Protein AF-A0A6X7AMZ5-F1 (afdb_monomer)

Secondary structure (DSSP, 8-state):
--EEEEEEEEE-TTS-EEEEEEETT-SS-EEEEE-TT--SHHHHHHHHHHHTTTT-PPBPP---HHHHHHHHHHHHHHHHHHHHHHHTS--EEEETTEEEE-SHHHHHHHHHHHTT-

Sequence (117 aa):
MEIQEIKNARWLESGAVDCEVLFEGEKAFVPYTAIQDDTAETGRHIWQELQSGKWGEIAPFNVTPEMLEAAKAAKRQEIEAWREQQESQPFTFEWNGHTWNGGPDSLSRLSPVTVAA

Solvent-accessible surface area (backbone atoms only — not comparable to full-atom values): 6910 Å² total; per-residue (Å²): 131,58,78,70,47,56,42,82,40,26,38,42,95,86,70,31,32,40,30,33,39,26,40,67,93,57,92,59,70,41,82,43,76,32,36,89,83,43,85,49,69,64,38,38,49,53,34,51,49,57,73,66,44,81,66,46,82,64,39,75,61,74,91,48,72,67,59,52,53,52,51,52,51,54,52,47,52,53,50,50,55,51,47,54,59,57,66,64,43,76,47,71,49,78,58,95,95,39,80,42,69,74,15,51,72,48,46,65,72,43,45,80,70,64,73,75,112

Foldseek 3Di:
DAWPAKDPWAADPVRWIWIWTDHPPDDGTDIDIADCPDPDPVSVVVVVVQVVCPRHDHHYDDDDPVNVVVVVVVVVVVVVVVVVVVLQDWDWDDDPNDIDTPHPVVCVVCVVPVVVD

Mean predicted aligned error: 7.18 Å

Organism: Salmonella enteritidis (NCBI:txid149539)

pLDDT: mean 93.4, std 6.89, range [51.56, 98.31]

Nearest PDB structures (foldseek):
  6q3m-assembly2_B  TM=5.855E-01  e=6.011E-01  Homo sapiens
  6q3m-assembly4_D  TM=5.722E-01  e=6.382E-01  Homo sapiens
  4o9i-assembly1_X  TM=5.829E-01  e=9.703E-01  Homo sapiens
  2rsn-assembly1_A  TM=4.992E-01  e=4.457E-01  Schizosaccharomyces pombe 972h-
  5u1c-assembly1_D  TM=2.799E-01  e=3.410E+00  Saccharolobus solfataricus

InterPro domains:
  IPR025484 Domain of unknown function DUF4376 [PF14301] (70-115)

Radius of gyration: 28.49 Å; Cα contacts (8 Å, |Δi|>4): 136; chains: 1; bounding box: 66×27×68 Å

Structure (mmCIF, N/CA/C/O backbone):
data_AF-A0A6X7AMZ5-F1
#
_entry.id   AF-A0A6X7AMZ5-F1
#
loop_
_atom_site.group_PDB
_atom_site.id
_atom_site.type_symbol
_atom_site.label_atom_id
_atom_site.label_alt_id
_atom_site.label_comp_id
_atom_site.label_asym_id
_atom_site.label_entity_id
_atom_site.label_seq_id
_atom_site.pdbx_PDB_ins_code
_atom_site.Cartn_x
_atom_site.Cartn_y
_atom_site.Cartn_z
_atom_site.occupancy
_atom_site.B_iso_or_equiv
_atom_site.auth_seq_id
_atom_site.auth_comp_id
_atom_site.auth_asym_id
_atom_site.auth_atom_id
_atom_site.pdbx_PDB_model_num
ATOM 1 N N . MET A 1 1 ? -25.552 -2.405 12.400 1.00 74.31 1 MET A N 1
ATOM 2 C CA . MET A 1 1 ? -24.748 -3.255 13.304 1.00 74.31 1 MET A CA 1
ATOM 3 C C . MET A 1 1 ? -24.047 -2.297 14.239 1.00 74.31 1 MET A C 1
ATOM 5 O O . MET A 1 1 ? -23.344 -1.427 13.736 1.00 74.31 1 MET A O 1
ATOM 9 N N . GLU A 1 2 ? -24.331 -2.364 15.535 1.00 89.50 2 GLU A N 1
ATOM 10 C CA . GLU A 1 2 ? -23.747 -1.430 16.501 1.00 89.50 2 GLU A CA 1
ATOM 11 C C . GLU A 1 2 ? -22.304 -1.816 16.823 1.00 89.50 2 GLU A C 1
ATOM 13 O O . GLU A 1 2 ? -21.951 -3.000 16.860 1.00 89.50 2 GLU A O 1
ATOM 18 N N . ILE A 1 3 ? -21.464 -0.801 17.015 1.00 94.25 3 ILE A N 1
ATOM 19 C CA . ILE A 1 3 ? -20.039 -0.961 17.303 1.00 94.25 3 ILE A CA 1
ATOM 20 C C . ILE A 1 3 ? -19.855 -0.901 18.818 1.00 94.25 3 ILE A C 1
ATOM 22 O O . ILE A 1 3 ? -20.150 0.114 19.448 1.00 94.25 3 ILE A O 1
ATOM 26 N N . GLN A 1 4 ? -19.354 -1.989 19.398 1.00 95.75 4 GLN A N 1
ATOM 27 C CA . GLN A 1 4 ? -19.093 -2.078 20.831 1.00 95.75 4 GLN A CA 1
ATOM 28 C C . GLN A 1 4 ? -17.700 -1.553 21.187 1.00 95.75 4 GLN A C 1
ATOM 30 O O . GLN A 1 4 ? -17.545 -0.893 22.212 1.00 95.75 4 GLN A O 1
ATOM 35 N N . GLU A 1 5 ? -16.695 -1.846 20.361 1.00 96.94 5 GLU A N 1
ATOM 36 C CA . GLU A 1 5 ? -15.318 -1.392 20.566 1.00 96.94 5 GLU A CA 1
ATOM 37 C C . GLU A 1 5 ? -14.546 -1.385 19.242 1.00 96.94 5 GLU A C 1
ATOM 39 O O . GLU A 1 5 ? -14.727 -2.274 18.407 1.00 96.94 5 GLU A O 1
ATOM 44 N N . ILE A 1 6 ? -13.656 -0.407 19.067 1.00 97.62 6 ILE A N 1
ATOM 45 C CA . ILE A 1 6 ? -12.645 -0.399 18.004 1.00 97.62 6 ILE A CA 1
ATOM 46 C C . ILE A 1 6 ? -11.271 -0.287 18.657 1.00 97.62 6 ILE A C 1
ATOM 48 O O . ILE A 1 6 ? -11.081 0.527 19.559 1.00 97.62 6 ILE A O 1
ATOM 52 N N . LYS A 1 7 ? -10.299 -1.077 18.195 1.00 97.56 7 LYS A N 1
ATOM 53 C CA . LYS A 1 7 ? -8.912 -0.999 18.671 1.00 97.56 7 LYS A CA 1
ATOM 54 C C . LYS A 1 7 ? -7.902 -1.231 17.556 1.00 97.56 7 LYS A C 1
ATOM 56 O O . LYS A 1 7 ? -8.262 -1.585 16.435 1.00 97.56 7 LYS A O 1
ATOM 61 N N . ASN A 1 8 ? -6.624 -1.039 17.892 1.00 96.94 8 ASN A N 1
ATOM 62 C CA . ASN A 1 8 ? -5.492 -1.249 16.986 1.00 96.94 8 ASN A CA 1
ATOM 63 C C . ASN A 1 8 ? -5.620 -0.459 15.670 1.00 96.94 8 ASN A C 1
ATOM 65 O O . ASN A 1 8 ? -5.173 -0.918 14.621 1.00 96.94 8 ASN A O 1
ATOM 69 N N . ALA A 1 9 ? -6.239 0.727 15.735 1.00 97.56 9 ALA A N 1
ATOM 70 C CA . ALA A 1 9 ? -6.454 1.584 14.581 1.00 97.56 9 ALA A CA 1
ATOM 71 C C . ALA A 1 9 ? -5.127 2.175 14.086 1.00 97.56 9 ALA A C 1
ATOM 73 O O . ALA A 1 9 ? -4.390 2.798 14.856 1.00 97.56 9 ALA A O 1
ATOM 74 N N . ARG A 1 10 ? -4.835 2.005 12.797 1.00 97.44 10 ARG A N 1
ATOM 75 C CA . ARG A 1 10 ? -3.635 2.538 12.146 1.00 97.44 10 ARG A CA 1
ATOM 76 C C . ARG A 1 10 ? -3.937 3.028 10.737 1.00 97.44 10 ARG A C 1
ATOM 78 O O . ARG A 1 10 ? -4.651 2.372 9.981 1.00 97.44 10 ARG A O 1
ATOM 85 N N . TRP A 1 11 ? -3.342 4.153 10.371 1.00 97.62 11 TRP A N 1
ATOM 86 C CA . TRP A 1 11 ? -3.376 4.657 9.007 1.00 97.62 11 TRP A CA 1
ATOM 87 C C . TRP A 1 11 ? -2.565 3.754 8.078 1.00 97.62 11 TRP A C 1
ATOM 89 O O . TRP A 1 11 ? -1.481 3.274 8.422 1.00 97.62 11 TRP A O 1
ATOM 99 N N . LEU A 1 12 ? -3.091 3.562 6.876 1.00 96.19 12 LEU A N 1
ATOM 100 C CA . LEU A 1 12 ? -2.408 2.960 5.741 1.00 96.19 12 LEU A CA 1
ATOM 101 C C . LEU A 1 12 ? -1.886 4.050 4.802 1.00 96.19 12 LEU A C 1
ATOM 103 O O . LEU A 1 12 ? -2.370 5.182 4.811 1.00 96.19 12 LEU A O 1
ATOM 107 N N . GLU A 1 13 ? -0.941 3.689 3.934 1.00 94.06 13 GLU A N 1
ATOM 108 C CA . GLU A 1 13 ? -0.420 4.586 2.891 1.00 94.06 13 GLU A CA 1
ATOM 109 C C . GLU A 1 13 ? -1.531 5.145 1.985 1.00 94.06 13 GLU A C 1
ATOM 111 O O . GLU A 1 13 ? -1.457 6.285 1.536 1.00 94.06 13 GLU A O 1
ATOM 116 N N . SER A 1 14 ? -2.596 4.369 1.759 1.00 94.44 14 SER A N 1
ATOM 117 C CA . SER A 1 14 ? -3.753 4.764 0.948 1.00 94.44 14 SER A CA 1
ATOM 118 C C . SER A 1 14 ? -4.649 5.825 1.596 1.00 94.44 14 SER A C 1
ATOM 120 O O . SER A 1 14 ? -5.580 6.298 0.947 1.00 94.44 14 SER A O 1
ATOM 122 N N . GLY A 1 15 ? -4.426 6.168 2.869 1.00 95.06 15 GLY A N 1
ATOM 123 C CA . GLY A 1 15 ? -5.348 6.983 3.662 1.00 95.06 15 GLY A CA 1
ATOM 124 C C . GLY A 1 15 ? -6.544 6.202 4.217 1.00 95.06 15 GLY A C 1
ATOM 125 O O . GLY A 1 15 ? -7.431 6.796 4.819 1.00 95.06 15 GLY A O 1
ATOM 126 N N . ALA A 1 16 ? -6.580 4.880 4.037 1.00 97.50 16 ALA A N 1
ATOM 127 C CA . ALA A 1 16 ? -7.498 4.001 4.755 1.00 97.50 16 ALA A CA 1
ATOM 128 C C . ALA A 1 16 ? -7.012 3.749 6.194 1.00 97.50 16 ALA A C 1
ATOM 130 O O . ALA A 1 16 ? -5.845 3.988 6.516 1.00 97.50 16 ALA A O 1
ATOM 131 N N . VAL A 1 17 ? -7.892 3.227 7.047 1.00 97.81 17 VAL A N 1
ATOM 132 C CA . VAL A 1 17 ? -7.573 2.851 8.429 1.00 97.81 17 VAL A CA 1
ATOM 133 C C . VAL A 1 17 ? -7.798 1.361 8.614 1.00 97.81 17 VAL A C 1
ATOM 135 O O . VAL A 1 17 ? -8.925 0.886 8.506 1.00 97.81 17 VAL A O 1
ATOM 138 N N . ASP A 1 18 ? -6.738 0.631 8.936 1.00 97.44 18 ASP A N 1
ATOM 139 C CA . ASP A 1 18 ? -6.861 -0.731 9.452 1.00 97.44 18 ASP A CA 1
ATOM 140 C C . ASP A 1 18 ? -7.225 -0.670 10.932 1.00 97.44 18 ASP A C 1
ATOM 142 O O . ASP A 1 18 ? -6.581 0.051 11.696 1.00 97.44 18 ASP A O 1
ATOM 146 N N . CYS A 1 19 ? -8.217 -1.446 11.351 1.00 97.44 19 CYS A N 1
ATOM 147 C CA . CYS A 1 19 ? -8.597 -1.580 12.750 1.00 97.44 19 CYS A CA 1
ATOM 148 C C . CYS A 1 19 ? -9.213 -2.952 13.050 1.00 97.44 19 CYS A C 1
ATOM 150 O O . CYS A 1 19 ? -9.502 -3.758 12.166 1.00 97.44 19 CYS A O 1
ATOM 152 N N . GLU A 1 20 ? -9.413 -3.219 14.334 1.00 98.00 20 GLU A N 1
ATOM 153 C CA . GLU A 1 20 ? -10.149 -4.373 14.831 1.00 98.00 20 GLU A CA 1
ATOM 154 C C . GLU A 1 20 ? -11.462 -3.894 15.449 1.00 98.00 20 GLU A C 1
ATOM 156 O O . GLU A 1 20 ? -11.444 -3.083 16.377 1.00 98.00 20 GLU A O 1
ATOM 161 N N . VAL A 1 21 ? -12.592 -4.404 14.956 1.00 97.31 21 VAL A N 1
ATOM 162 C CA . VAL A 1 21 ? -13.935 -3.982 15.379 1.00 97.31 21 VAL A CA 1
ATOM 163 C C . VAL A 1 21 ? -14.638 -5.124 16.104 1.00 97.31 21 VAL A C 1
ATOM 165 O O . VAL A 1 21 ? -14.708 -6.243 15.596 1.00 97.31 21 VAL A O 1
ATOM 168 N N . LEU A 1 22 ? -15.175 -4.843 17.288 1.00 97.50 22 LEU A N 1
ATOM 169 C CA . LEU A 1 22 ? -16.103 -5.716 17.996 1.00 97.50 22 LEU A CA 1
ATOM 170 C C . LEU A 1 22 ? -17.521 -5.184 17.795 1.00 97.50 22 LEU A C 1
ATOM 172 O O . LEU A 1 22 ? -17.833 -4.054 18.177 1.00 97.50 22 LEU A O 1
ATOM 176 N N . PHE A 1 23 ? -18.379 -6.005 17.204 1.00 95.38 23 PHE A N 1
ATOM 177 C CA . PHE A 1 23 ? -19.782 -5.668 16.994 1.00 95.38 23 PHE A CA 1
ATOM 178 C C . PHE A 1 23 ? -20.657 -6.184 18.133 1.00 95.38 23 PHE A C 1
ATOM 180 O O . PHE A 1 23 ? -20.346 -7.194 18.764 1.00 95.38 23 PHE A O 1
ATOM 187 N N . GLU A 1 24 ? -21.774 -5.506 18.375 1.00 93.62 24 GLU A N 1
ATOM 188 C CA . GLU A 1 24 ? -22.734 -5.924 19.393 1.00 93.62 24 GLU A CA 1
ATOM 189 C C . GLU A 1 24 ? -23.259 -7.346 19.119 1.00 93.62 24 GLU A C 1
ATOM 191 O O . GLU A 1 24 ? -23.701 -7.666 18.015 1.00 93.62 24 GLU A O 1
ATOM 196 N N . GLY A 1 25 ? -23.206 -8.206 20.141 1.00 91.69 25 GLY A N 1
ATOM 197 C CA . GLY A 1 25 ? -23.613 -9.614 20.058 1.00 91.69 25 GLY A CA 1
ATOM 198 C C . GLY A 1 25 ? -22.494 -10.574 19.644 1.00 91.69 25 GLY A C 1
ATOM 199 O O . GLY A 1 25 ? -22.622 -11.781 19.870 1.00 91.69 25 GLY A O 1
ATOM 200 N N . GLU A 1 26 ? -21.379 -10.055 19.129 1.00 93.69 26 GLU A N 1
ATOM 201 C CA . GLU A 1 26 ? -20.189 -10.839 18.810 1.00 93.69 26 GLU A CA 1
ATOM 202 C C . GLU A 1 26 ? -19.245 -10.959 20.012 1.00 93.69 26 GLU A C 1
ATOM 204 O O . GLU A 1 26 ? -19.279 -10.180 20.964 1.00 93.69 26 GLU A O 1
ATOM 209 N N . LYS A 1 27 ? -18.385 -11.982 19.984 1.00 93.88 27 LYS A N 1
ATOM 210 C CA . LYS A 1 27 ? -17.384 -12.229 21.044 1.00 93.88 27 LYS A CA 1
ATOM 211 C C . LYS A 1 27 ? -15.951 -11.971 20.601 1.00 93.88 27 LYS A C 1
ATOM 213 O O . LYS A 1 27 ? -15.054 -11.940 21.441 1.00 93.88 27 LYS A O 1
ATOM 218 N N . ALA A 1 28 ? -15.72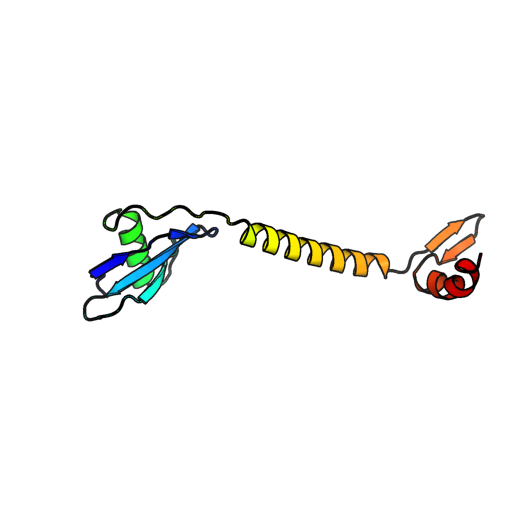8 -11.857 19.298 1.00 96.19 28 ALA A N 1
ATOM 219 C CA . ALA A 1 28 ? -14.409 -11.725 18.710 1.00 96.19 28 ALA A CA 1
ATOM 220 C C . ALA A 1 28 ? -14.316 -10.422 17.924 1.00 96.19 28 ALA A C 1
ATOM 222 O O . ALA A 1 28 ? -15.271 -10.001 17.275 1.00 96.19 28 ALA A O 1
ATOM 223 N N . PHE A 1 29 ? -13.135 -9.816 17.976 1.00 97.56 29 PHE A N 1
ATOM 224 C CA . PHE A 1 29 ? -12.798 -8.710 17.100 1.00 97.56 29 PHE A CA 1
ATOM 225 C C . PHE A 1 29 ? -12.623 -9.222 15.673 1.00 97.56 29 PHE A C 1
ATOM 227 O O . PHE A 1 29 ? -12.002 -10.264 15.450 1.00 97.56 29 PHE A O 1
ATOM 234 N N . VAL A 1 30 ? -13.150 -8.467 14.718 1.00 96.31 30 VAL A N 1
ATOM 235 C CA . VAL A 1 30 ? -13.023 -8.738 13.289 1.00 96.31 30 VAL A CA 1
ATOM 236 C C . VAL A 1 30 ? -12.106 -7.676 12.680 1.00 96.31 30 VAL A C 1
ATOM 238 O O . VAL A 1 30 ? -12.309 -6.487 12.949 1.00 96.31 30 VAL A O 1
ATOM 241 N N . PRO A 1 31 ? -11.094 -8.064 11.883 1.00 97.62 31 PRO A N 1
ATOM 242 C CA . PRO A 1 31 ? -10.275 -7.097 11.167 1.00 97.62 31 PRO A CA 1
ATOM 243 C C . PRO A 1 31 ? -11.128 -6.358 10.133 1.00 97.62 31 PRO A C 1
ATOM 245 O O . PRO A 1 31 ? -11.900 -6.975 9.394 1.00 97.62 31 PRO A O 1
ATOM 248 N N . TYR A 1 32 ? -10.976 -5.041 10.075 1.00 96.19 32 TYR A N 1
ATOM 249 C CA . TYR A 1 32 ? -11.681 -4.181 9.135 1.00 96.19 32 TYR A CA 1
ATOM 250 C C . TYR A 1 32 ? -10.732 -3.124 8.569 1.00 96.19 32 TYR A C 1
ATOM 252 O O . TYR A 1 32 ? -9.904 -2.574 9.293 1.00 96.19 32 TYR A O 1
ATOM 260 N N . THR A 1 33 ? -10.885 -2.812 7.283 1.00 97.44 33 THR A N 1
ATOM 261 C CA . THR A 1 33 ? -10.192 -1.693 6.637 1.00 97.44 33 THR A CA 1
ATOM 262 C C . THR A 1 33 ? -11.230 -0.631 6.296 1.00 97.44 33 THR A C 1
ATOM 264 O O . THR A 1 33 ? -12.000 -0.779 5.347 1.00 97.44 33 THR A O 1
ATOM 267 N N . ALA A 1 34 ? -11.281 0.428 7.100 1.00 96.81 34 ALA A N 1
ATOM 268 C CA . ALA A 1 34 ? -12.199 1.540 6.920 1.00 96.81 34 ALA A CA 1
ATOM 269 C C . ALA A 1 34 ? -11.662 2.530 5.884 1.00 96.81 34 ALA A C 1
ATOM 271 O O . ALA A 1 34 ? -10.494 2.921 5.917 1.00 96.81 34 ALA A O 1
ATOM 272 N N . ILE A 1 35 ? -12.537 2.958 4.978 1.00 96.88 35 ILE A N 1
ATOM 273 C CA . ILE A 1 35 ? -12.232 3.924 3.924 1.00 96.88 35 ILE A CA 1
ATOM 274 C C . ILE A 1 35 ? -13.200 5.104 4.011 1.00 96.88 35 ILE A C 1
ATOM 276 O O . ILE A 1 35 ? -14.359 4.937 4.389 1.00 96.88 35 ILE A O 1
ATOM 280 N N . GLN A 1 36 ? -12.730 6.297 3.649 1.00 95.44 36 GLN A N 1
ATOM 281 C CA . GLN A 1 36 ? -13.525 7.524 3.737 1.00 95.44 36 GLN A CA 1
ATOM 282 C C . GLN A 1 36 ? -14.809 7.464 2.903 1.00 95.44 36 GLN A C 1
ATOM 284 O O . GLN A 1 36 ? -15.877 7.851 3.376 1.00 95.44 36 GLN A O 1
ATOM 289 N N . ASP A 1 37 ? -14.697 6.943 1.683 1.00 94.06 37 ASP A N 1
ATOM 290 C CA . ASP A 1 37 ? -15.782 6.900 0.702 1.00 94.06 37 ASP A CA 1
ATOM 291 C C . ASP A 1 37 ? -16.448 5.514 0.647 1.00 94.06 37 ASP A C 1
ATOM 293 O O . ASP A 1 37 ? -16.848 5.039 -0.418 1.00 94.06 37 ASP A O 1
ATOM 297 N N . ASP A 1 38 ? -16.543 4.828 1.794 1.00 94.81 38 ASP A N 1
ATOM 298 C CA . ASP A 1 38 ? -17.168 3.506 1.859 1.00 94.81 38 ASP A CA 1
ATOM 299 C C . ASP A 1 38 ? -18.638 3.579 1.410 1.00 94.81 38 ASP A C 1
ATOM 301 O O . ASP A 1 38 ? -19.410 4.461 1.797 1.00 94.81 38 ASP A O 1
ATOM 305 N N . THR A 1 39 ? -19.053 2.629 0.577 1.00 94.62 39 THR A N 1
ATOM 306 C CA . THR A 1 39 ? -20.435 2.555 0.090 1.00 94.62 39 THR A CA 1
ATOM 307 C C . THR A 1 39 ? -21.325 1.740 1.021 1.00 94.62 39 THR A C 1
ATOM 309 O O . THR A 1 39 ? -22.540 1.949 1.032 1.00 94.62 39 THR A O 1
ATOM 312 N N . ALA A 1 40 ? -20.758 0.870 1.859 1.00 93.88 40 ALA A N 1
ATOM 313 C CA . ALA A 1 40 ? -21.502 0.130 2.864 1.00 93.88 40 ALA A CA 1
ATOM 314 C C . ALA A 1 40 ? -21.854 1.037 4.052 1.00 93.88 40 ALA A C 1
ATOM 316 O O . ALA A 1 40 ? -21.047 1.845 4.507 1.00 93.88 40 ALA A O 1
ATOM 317 N N . GLU A 1 41 ? -23.070 0.900 4.583 1.00 93.94 41 GLU A N 1
ATOM 318 C CA . GLU A 1 41 ? -23.513 1.664 5.757 1.00 93.94 41 GLU A CA 1
ATOM 319 C C . GLU A 1 41 ? -22.628 1.388 6.979 1.00 93.94 41 GLU A C 1
ATOM 321 O O . GLU A 1 41 ? -22.173 2.320 7.638 1.00 93.94 41 GLU A O 1
ATOM 326 N N . THR A 1 42 ? -22.310 0.114 7.226 1.00 93.00 42 THR A N 1
ATOM 327 C CA . THR A 1 42 ? -21.413 -0.298 8.313 1.00 93.00 42 THR 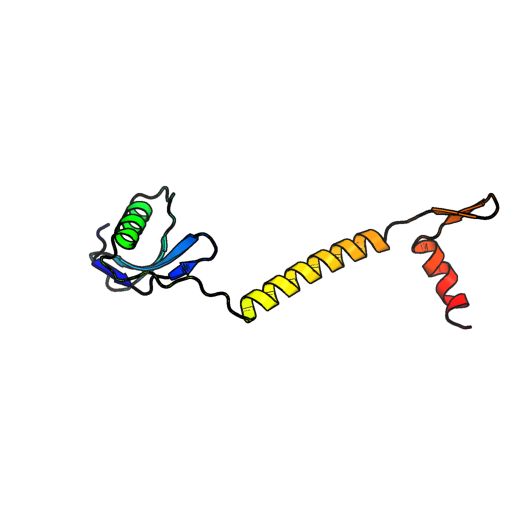A CA 1
ATOM 328 C C . THR A 1 42 ? -20.033 0.344 8.180 1.00 93.00 42 THR A C 1
ATOM 330 O O . THR A 1 42 ? -19.495 0.835 9.166 1.00 93.00 42 THR A O 1
ATOM 333 N N . GLY A 1 43 ? -19.480 0.399 6.967 1.00 94.62 43 GLY A N 1
ATOM 334 C CA . GLY A 1 43 ? -18.172 1.000 6.722 1.00 94.62 43 GLY A CA 1
ATOM 335 C C . GLY A 1 43 ? -18.145 2.504 6.964 1.00 94.62 43 GLY A C 1
ATOM 336 O O . GLY A 1 43 ? -17.254 3.003 7.651 1.00 94.62 43 GLY A O 1
ATOM 337 N N . ARG A 1 44 ? -19.182 3.217 6.506 1.00 95.94 44 ARG A N 1
ATOM 338 C CA . ARG A 1 44 ? -19.368 4.649 6.795 1.00 95.94 44 ARG A CA 1
ATOM 339 C C . ARG A 1 44 ? -19.479 4.919 8.293 1.00 95.94 44 ARG A C 1
ATOM 341 O O . ARG A 1 44 ? -18.888 5.880 8.779 1.00 95.94 44 ARG A O 1
ATOM 348 N N . HIS A 1 45 ? -20.205 4.069 9.020 1.00 95.50 45 HIS A N 1
ATOM 349 C CA . HIS A 1 45 ? -20.349 4.192 10.469 1.00 95.50 45 HIS A CA 1
ATOM 350 C C . HIS A 1 45 ? -19.015 3.962 11.199 1.00 95.50 45 HIS A C 1
ATOM 352 O O . HIS A 1 45 ? -18.624 4.787 12.022 1.00 95.50 45 HIS A O 1
ATOM 358 N N . ILE A 1 46 ? -18.272 2.906 10.844 1.00 96.06 46 ILE A N 1
ATOM 359 C CA . ILE A 1 46 ? -16.938 2.625 11.407 1.00 96.06 46 ILE A CA 1
ATOM 360 C C . ILE A 1 46 ? -15.985 3.796 11.153 1.00 96.06 46 ILE A C 1
ATOM 362 O O . ILE A 1 46 ? -15.279 4.222 12.066 1.00 96.06 46 ILE A O 1
ATOM 366 N N . TRP A 1 47 ? -15.983 4.350 9.937 1.00 96.81 47 TRP A N 1
ATOM 367 C CA . TRP A 1 47 ? -15.166 5.514 9.605 1.00 96.81 47 TRP A CA 1
ATOM 368 C C . TRP A 1 47 ? -15.505 6.722 10.488 1.00 96.81 47 TRP A C 1
ATOM 370 O O . TRP A 1 47 ? -14.612 7.337 11.062 1.00 96.81 47 TRP A O 1
ATOM 380 N N . GLN A 1 48 ? -16.787 7.048 10.657 1.00 96.00 48 GLN A N 1
ATOM 381 C CA . GLN A 1 48 ? -17.210 8.159 11.519 1.00 96.00 48 GLN A CA 1
ATOM 382 C C . GLN A 1 48 ? -16.794 7.956 12.984 1.00 96.00 48 GLN A C 1
ATOM 384 O O . GLN A 1 48 ? -16.289 8.891 13.608 1.00 96.00 48 GLN A O 1
ATOM 389 N N . GLU A 1 49 ? -16.949 6.742 13.517 1.00 96.00 49 GLU A N 1
ATOM 390 C CA . GLU A 1 49 ? -16.525 6.394 14.878 1.00 96.00 49 GLU A CA 1
A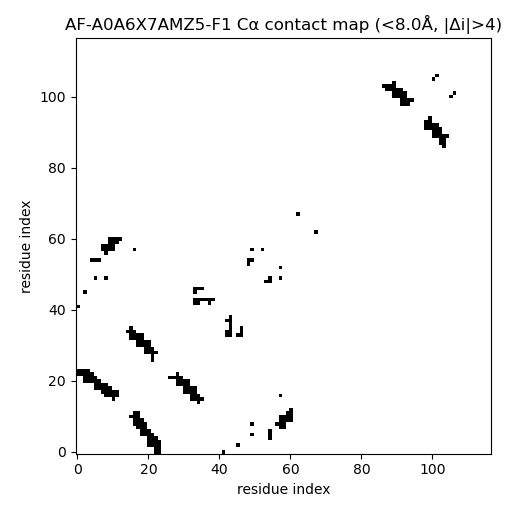T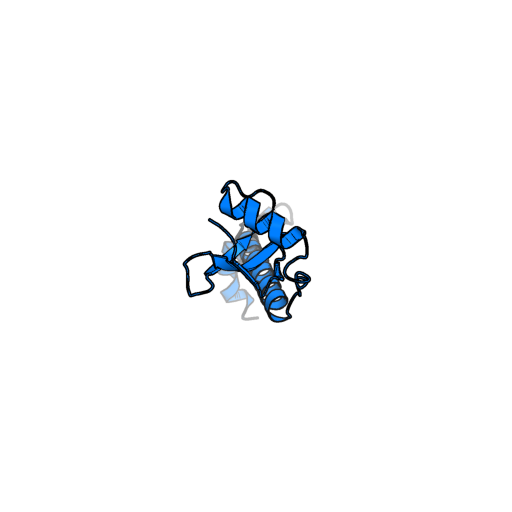OM 391 C C . GLU A 1 49 ? -15.006 6.536 15.058 1.00 96.00 49 GLU A C 1
ATOM 393 O O . GLU A 1 49 ? -14.562 7.095 16.062 1.00 96.00 49 GLU A O 1
ATOM 398 N N . LEU A 1 50 ? -14.205 6.109 14.079 1.00 96.50 50 LEU A N 1
ATOM 399 C CA . LEU A 1 50 ? -12.751 6.311 14.069 1.00 96.50 50 LEU A CA 1
ATOM 400 C C . LEU A 1 50 ? -12.384 7.803 14.073 1.00 96.50 50 LEU A C 1
ATOM 402 O O . LEU A 1 50 ? -11.594 8.244 14.909 1.00 96.50 50 LEU A O 1
ATOM 406 N N . GLN A 1 51 ? -13.008 8.602 13.202 1.00 96.25 51 GLN A N 1
ATOM 407 C CA . GLN A 1 51 ? -12.734 10.041 13.099 1.00 96.25 51 GLN A CA 1
ATOM 408 C C . GLN A 1 51 ? -13.201 10.841 14.324 1.00 96.25 51 GLN A C 1
ATOM 410 O O . GLN A 1 51 ? -12.714 11.948 14.553 1.00 96.25 51 GLN A O 1
ATOM 415 N N . SER A 1 52 ? -14.123 10.299 15.125 1.00 95.19 52 SER A N 1
ATOM 416 C CA . SER A 1 52 ? -14.592 10.944 16.356 1.00 95.19 52 SER A CA 1
ATOM 417 C C . SER A 1 52 ? -13.527 11.008 17.461 1.00 95.19 52 SER A C 1
ATOM 419 O O . SER A 1 52 ? -13.670 11.790 18.401 1.00 95.19 52 SER A O 1
ATOM 421 N N . GLY A 1 53 ? -12.481 10.171 17.386 1.00 93.06 53 GLY A N 1
ATOM 422 C CA . GLY A 1 53 ? -11.450 10.038 18.422 1.00 93.06 53 GLY A CA 1
ATOM 423 C C . GLY A 1 53 ? -11.901 9.289 19.684 1.00 93.06 53 GLY A C 1
ATOM 424 O O . GLY A 1 53 ? -11.109 9.112 20.609 1.00 93.06 53 GLY A O 1
ATOM 425 N N . LYS A 1 54 ? -13.151 8.806 19.732 1.00 95.38 54 LYS A N 1
ATOM 426 C CA . LYS A 1 54 ? -13.729 8.055 20.864 1.00 95.38 54 LYS A CA 1
ATOM 427 C C . LYS A 1 54 ? -12.913 6.819 21.257 1.00 95.38 54 LYS A C 1
ATOM 429 O O . LYS A 1 54 ? -12.882 6.455 22.429 1.00 95.38 54 LYS A O 1
ATOM 434 N N . TRP A 1 55 ? -12.253 6.196 20.287 1.00 95.56 55 TRP A N 1
ATOM 435 C CA . TRP A 1 55 ? -11.518 4.938 20.443 1.00 95.56 55 TRP A CA 1
ATOM 436 C C . TRP A 1 55 ? -9.998 5.129 20.567 1.00 95.56 55 TRP A C 1
ATOM 438 O O . TRP A 1 55 ? -9.235 4.172 20.451 1.00 95.56 55 TRP A O 1
ATOM 448 N N . GLY A 1 56 ? -9.559 6.364 20.825 1.00 94.38 56 GLY A N 1
ATOM 449 C CA . GLY A 1 56 ? -8.151 6.749 20.865 1.00 94.38 56 GLY A CA 1
ATOM 450 C C . GLY A 1 56 ? -7.655 7.331 19.542 1.00 94.38 56 GLY A C 1
ATOM 451 O O . GLY A 1 56 ? -8.389 7.430 18.559 1.00 94.38 56 GLY A O 1
ATOM 452 N N . GLU A 1 57 ? -6.392 7.754 19.536 1.00 95.56 57 GLU A N 1
ATOM 453 C CA . GLU A 1 57 ? -5.741 8.266 18.332 1.00 95.56 57 GLU A CA 1
ATOM 454 C C . GLU A 1 57 ? -5.414 7.126 17.364 1.00 95.56 57 GLU A C 1
ATOM 456 O O . GLU A 1 57 ? -4.922 6.067 17.759 1.00 95.56 57 GLU A O 1
ATOM 461 N N . ILE A 1 58 ? -5.657 7.363 16.077 1.00 97.44 58 ILE A N 1
ATOM 462 C CA . ILE A 1 58 ? -5.287 6.430 15.015 1.00 97.44 58 ILE A CA 1
ATOM 463 C C . ILE A 1 58 ? -3.775 6.525 14.815 1.00 97.44 58 ILE A C 1
ATOM 465 O O . ILE A 1 58 ? -3.251 7.597 14.497 1.00 97.44 58 ILE A O 1
ATOM 469 N N . ALA A 1 59 ? -3.073 5.404 14.980 1.00 97.25 59 ALA A N 1
ATOM 470 C CA . ALA A 1 59 ? -1.627 5.368 14.830 1.00 97.25 59 ALA A CA 1
ATOM 471 C C . ALA A 1 59 ? -1.223 5.797 13.404 1.00 97.25 59 ALA A C 1
ATOM 473 O O . ALA A 1 59 ? -1.837 5.345 12.434 1.00 97.25 59 ALA A O 1
ATOM 474 N N . PRO A 1 60 ? -0.205 6.659 13.237 1.00 96.50 60 PRO A N 1
ATOM 475 C CA . PRO A 1 60 ? 0.231 7.094 11.917 1.00 96.50 60 PRO A CA 1
ATOM 476 C C . PRO A 1 60 ? 0.807 5.930 11.109 1.00 96.50 60 PRO A C 1
ATOM 478 O O . PRO A 1 60 ? 1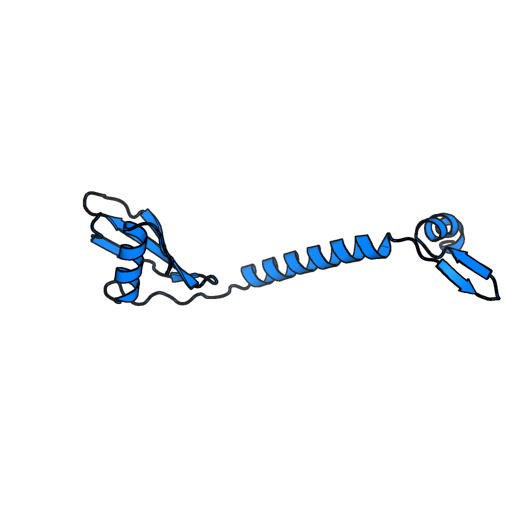.387 4.988 11.654 1.00 96.50 60 PRO A O 1
ATOM 481 N N . PHE A 1 61 ? 0.695 6.035 9.788 1.00 95.06 61 PHE A N 1
ATOM 482 C CA . PHE A 1 61 ? 1.383 5.134 8.880 1.00 95.06 61 PHE A CA 1
ATOM 483 C C . PHE A 1 61 ? 2.898 5.331 9.015 1.00 95.06 61 PHE A C 1
ATOM 485 O O . PHE A 1 61 ? 3.395 6.456 8.936 1.00 95.06 61 PHE A O 1
ATOM 492 N N . ASN A 1 62 ? 3.636 4.236 9.198 1.00 93.06 62 ASN A N 1
ATOM 493 C CA . ASN A 1 62 ? 5.090 4.258 9.281 1.00 93.06 62 ASN A CA 1
ATOM 494 C C . ASN A 1 62 ? 5.695 3.375 8.190 1.00 93.06 62 ASN A C 1
ATOM 496 O O . ASN A 1 62 ? 5.525 2.156 8.198 1.00 93.06 62 ASN A O 1
ATOM 500 N N . VAL A 1 63 ? 6.471 3.991 7.302 1.00 93.62 63 VAL A N 1
ATOM 501 C CA . VAL A 1 63 ? 7.224 3.280 6.267 1.00 93.62 63 VAL A CA 1
ATOM 502 C C . VAL A 1 63 ? 8.339 2.458 6.915 1.00 93.62 63 VAL A C 1
ATOM 504 O O . VAL A 1 63 ? 9.196 3.003 7.614 1.00 93.62 63 VAL A O 1
ATOM 507 N N . THR A 1 64 ? 8.353 1.146 6.673 1.00 93.81 64 THR A N 1
ATOM 508 C CA . THR A 1 64 ? 9.428 0.266 7.154 1.00 93.81 64 THR A CA 1
ATOM 509 C C . THR A 1 64 ? 10.543 0.126 6.110 1.00 93.81 64 THR A C 1
ATOM 511 O O . THR A 1 64 ? 10.296 0.273 4.908 1.00 93.81 64 THR A O 1
ATOM 514 N N . PRO A 1 65 ? 11.783 -0.199 6.523 1.00 96.25 65 PRO A N 1
ATOM 515 C CA . PRO A 1 65 ? 12.857 -0.515 5.582 1.00 96.25 65 PRO A CA 1
ATOM 516 C C . PRO A 1 65 ? 12.490 -1.647 4.611 1.00 96.25 65 PRO A C 1
ATOM 518 O O . PRO A 1 65 ? 12.840 -1.585 3.439 1.00 96.25 65 PRO A O 1
ATOM 521 N N . GLU A 1 66 ? 11.737 -2.646 5.073 1.00 95.19 66 GLU A N 1
ATOM 522 C CA . GLU A 1 66 ? 11.284 -3.777 4.252 1.00 95.19 66 GLU A CA 1
ATOM 523 C C . GLU A 1 66 ? 10.352 -3.322 3.122 1.00 95.19 66 GLU A C 1
ATOM 525 O O . GLU A 1 66 ? 10.510 -3.762 1.984 1.00 95.19 66 GLU A O 1
ATOM 530 N N . MET A 1 67 ? 9.433 -2.389 3.405 1.00 94.06 67 MET A N 1
ATOM 531 C CA . MET A 1 67 ? 8.569 -1.789 2.381 1.00 94.06 67 MET A CA 1
ATOM 532 C C . MET A 1 67 ? 9.386 -1.032 1.329 1.00 94.06 67 MET A C 1
ATOM 534 O O . MET A 1 67 ? 9.127 -1.159 0.133 1.00 94.06 67 MET A O 1
ATOM 538 N N . LEU A 1 68 ? 10.406 -0.280 1.759 1.00 96.12 68 LEU A N 1
ATOM 539 C CA . LEU A 1 68 ? 11.289 0.449 0.846 1.00 96.12 68 LEU A CA 1
ATOM 540 C C . LEU A 1 68 ? 12.102 -0.493 -0.044 1.00 96.12 68 LEU A C 1
ATOM 542 O O . LEU A 1 68 ? 12.232 -0.239 -1.241 1.00 96.12 68 LEU A O 1
ATOM 546 N N . GLU A 1 69 ? 12.649 -1.571 0.514 1.00 97.81 69 GLU A N 1
ATOM 547 C CA . GLU A 1 69 ? 13.409 -2.548 -0.267 1.00 97.81 69 GLU A CA 1
ATOM 548 C C . GLU A 1 69 ? 12.515 -3.300 -1.259 1.00 97.81 69 GLU A C 1
ATOM 550 O O . GLU A 1 69 ? 12.902 -3.461 -2.419 1.00 97.81 69 GLU A O 1
ATOM 555 N N . ALA A 1 70 ? 11.290 -3.664 -0.866 1.00 96.62 70 ALA A N 1
ATOM 556 C CA . ALA A 1 70 ? 10.312 -4.249 -1.780 1.00 96.62 70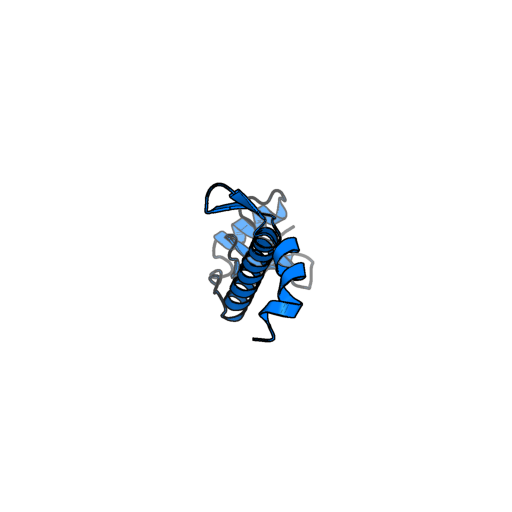 ALA A CA 1
ATOM 557 C C . ALA A 1 70 ? 9.962 -3.292 -2.936 1.00 96.62 70 ALA A C 1
ATOM 559 O O . ALA A 1 70 ? 9.981 -3.696 -4.100 1.00 96.62 70 ALA A O 1
ATOM 560 N N . ALA A 1 71 ? 9.724 -2.009 -2.643 1.00 96.56 71 ALA A N 1
ATOM 561 C CA . ALA A 1 71 ? 9.436 -0.998 -3.661 1.00 96.56 71 ALA A CA 1
ATOM 562 C C . ALA A 1 71 ? 10.622 -0.777 -4.620 1.00 96.56 71 ALA A C 1
ATOM 564 O O . ALA A 1 71 ? 10.441 -0.710 -5.839 1.00 96.56 71 ALA A O 1
ATOM 565 N N . LYS A 1 72 ? 11.855 -0.721 -4.097 1.00 97.81 72 LYS A N 1
ATOM 566 C CA . LYS A 1 72 ? 13.075 -0.630 -4.918 1.00 97.81 72 LYS A CA 1
ATOM 567 C C . LYS A 1 72 ? 13.251 -1.853 -5.811 1.00 97.81 72 LYS A C 1
ATOM 569 O O . LYS A 1 72 ? 13.619 -1.698 -6.974 1.00 97.81 72 LYS A O 1
ATOM 574 N N . ALA A 1 73 ? 13.014 -3.052 -5.282 1.00 98.31 73 ALA A N 1
ATOM 575 C CA . ALA A 1 73 ? 13.109 -4.291 -6.043 1.00 98.31 73 ALA A CA 1
ATOM 576 C C . ALA A 1 73 ? 12.076 -4.326 -7.178 1.00 98.31 73 ALA A C 1
ATOM 578 O O . ALA A 1 73 ? 12.448 -4.592 -8.319 1.00 98.31 73 ALA A O 1
ATOM 579 N N . ALA A 1 74 ? 10.822 -3.961 -6.899 1.00 98.00 74 ALA A N 1
ATOM 580 C CA . ALA A 1 74 ? 9.777 -3.863 -7.916 1.00 98.00 74 ALA A CA 1
ATOM 581 C C . ALA A 1 74 ? 10.145 -2.855 -9.018 1.00 98.00 74 ALA A C 1
ATOM 583 O O . ALA A 1 74 ? 10.062 -3.166 -10.206 1.00 98.00 74 ALA A O 1
ATOM 584 N N . LYS A 1 75 ? 10.645 -1.667 -8.645 1.00 98.19 75 LYS A N 1
ATOM 585 C CA . LYS A 1 75 ? 11.070 -0.670 -9.638 1.00 98.19 75 LYS A CA 1
ATOM 586 C C . LYS A 1 75 ? 12.274 -1.137 -10.456 1.00 98.19 75 LYS A C 1
ATOM 588 O O . LYS A 1 75 ? 12.338 -0.868 -11.653 1.00 98.19 75 LYS A O 1
ATOM 593 N N . ARG A 1 76 ? 13.222 -1.844 -9.835 1.00 98.31 76 ARG A N 1
ATOM 594 C CA . ARG A 1 76 ? 14.361 -2.448 -10.538 1.00 98.31 76 ARG A CA 1
ATOM 595 C C . ARG A 1 76 ? 13.890 -3.457 -11.582 1.00 98.31 76 ARG A C 1
ATOM 597 O O . ARG A 1 76 ? 14.350 -3.375 -12.711 1.00 98.31 76 ARG A O 1
ATOM 604 N N . GLN A 1 77 ? 12.956 -4.337 -11.228 1.00 98.25 77 GLN A N 1
ATOM 605 C CA . GLN A 1 77 ? 12.393 -5.317 -12.161 1.00 98.25 77 GLN A CA 1
ATOM 606 C C . GLN A 1 77 ? 11.713 -4.642 -13.357 1.00 98.25 77 GLN A C 1
ATOM 608 O O . GLN A 1 77 ? 11.904 -5.067 -14.490 1.00 98.25 77 GLN A O 1
ATOM 613 N N . GLU A 1 78 ? 10.972 -3.554 -13.131 1.00 98.06 78 GLU A N 1
ATOM 614 C CA . GLU A 1 78 ? 10.365 -2.775 -14.216 1.00 98.06 78 GLU A CA 1
ATOM 615 C C . GLU A 1 78 ? 11.427 -2.177 -15.156 1.00 98.06 78 GLU A C 1
ATOM 617 O O . GLU A 1 78 ? 11.290 -2.242 -16.377 1.00 98.06 78 GLU A O 1
ATOM 622 N N . ILE A 1 79 ? 12.511 -1.629 -14.594 1.00 98.19 79 ILE A N 1
ATOM 623 C CA . ILE A 1 79 ? 13.637 -1.089 -15.370 1.00 98.19 79 ILE A CA 1
ATOM 624 C C . ILE A 1 79 ? 14.338 -2.197 -16.158 1.00 98.19 79 ILE A C 1
ATOM 626 O O . ILE A 1 79 ? 14.682 -1.986 -17.317 1.00 98.19 79 ILE A O 1
ATOM 630 N N . GLU A 1 80 ? 14.562 -3.359 -15.548 1.00 98.25 80 GLU A N 1
ATOM 631 C CA . GLU A 1 80 ? 15.197 -4.510 -16.195 1.00 98.25 80 GLU A CA 1
ATOM 632 C C . GLU A 1 80 ? 14.340 -5.042 -17.345 1.00 98.25 80 GLU A C 1
ATOM 634 O O . GLU A 1 80 ? 14.862 -5.225 -18.441 1.00 98.25 80 GLU A O 1
ATOM 639 N N . ALA A 1 81 ? 13.026 -5.178 -17.149 1.00 97.94 81 ALA A N 1
ATOM 640 C CA . ALA A 1 81 ? 12.101 -5.586 -18.204 1.00 97.94 81 ALA A CA 1
ATOM 641 C C . ALA A 1 81 ? 12.068 -4.575 -19.361 1.00 97.94 81 ALA A C 1
ATOM 643 O O . ALA A 1 81 ? 12.098 -4.952 -20.535 1.00 97.94 81 ALA A O 1
ATOM 644 N N . TRP A 1 82 ? 12.050 -3.275 -19.048 1.00 97.88 82 TRP A N 1
ATOM 645 C CA . TRP A 1 82 ? 12.140 -2.234 -20.070 1.00 97.88 82 TRP A CA 1
ATOM 646 C C . TRP A 1 82 ? 13.477 -2.297 -20.815 1.00 97.88 82 TRP A C 1
ATOM 648 O O . TRP A 1 82 ? 13.504 -2.224 -22.042 1.00 97.88 82 TRP A O 1
ATOM 658 N N . ARG A 1 83 ? 14.585 -2.472 -20.089 1.00 97.25 83 ARG A N 1
ATOM 659 C CA . ARG A 1 83 ? 15.929 -2.578 -20.656 1.00 97.25 83 ARG A CA 1
ATOM 660 C C . ARG A 1 83 ? 16.041 -3.772 -21.594 1.00 97.25 83 ARG A C 1
ATOM 662 O O . ARG A 1 83 ? 16.513 -3.596 -22.707 1.00 97.25 83 ARG A O 1
ATOM 669 N N . GLU A 1 84 ? 15.568 -4.942 -21.186 1.00 95.56 84 GLU A N 1
ATOM 670 C CA . GLU A 1 84 ? 15.552 -6.144 -22.021 1.00 95.56 84 GLU A CA 1
ATOM 671 C C . GLU A 1 84 ? 14.740 -5.919 -23.306 1.00 95.56 84 GLU A C 1
ATOM 673 O O . GLU A 1 84 ? 15.182 -6.264 -24.405 1.00 95.56 84 GLU A O 1
ATOM 678 N N . GLN A 1 85 ? 13.586 -5.251 -23.202 1.00 94.94 85 GLN A N 1
ATOM 679 C CA . GLN A 1 85 ? 12.797 -4.881 -24.375 1.00 94.94 85 GLN A CA 1
ATOM 680 C C . GLN A 1 85 ? 13.537 -3.900 -25.293 1.00 94.94 85 GLN A C 1
ATOM 682 O O . GLN A 1 85 ? 13.414 -4.009 -26.507 1.00 94.94 85 GLN A O 1
ATOM 687 N N . GLN A 1 86 ? 14.277 -2.929 -24.758 1.00 92.88 86 GLN A N 1
ATOM 688 C CA . GLN A 1 86 ? 15.035 -1.988 -25.589 1.00 92.88 86 GLN A CA 1
ATOM 689 C C . GLN A 1 86 ? 16.276 -2.635 -26.210 1.00 92.88 86 GLN A C 1
ATOM 691 O O . GLN A 1 86 ? 16.525 -2.464 -27.398 1.00 92.88 86 GLN A O 1
ATOM 696 N N . GLU A 1 87 ? 17.040 -3.399 -25.432 1.00 90.31 87 GLU A N 1
ATOM 697 C CA . GLU A 1 87 ? 18.282 -4.038 -25.877 1.00 90.31 87 GLU A CA 1
ATOM 698 C C . GLU A 1 87 ? 18.032 -5.169 -26.885 1.00 90.31 87 GLU A C 1
ATOM 700 O O . GLU A 1 87 ? 18.907 -5.464 -27.695 1.00 90.31 87 GLU A O 1
ATOM 705 N N . SER A 1 88 ? 16.837 -5.768 -26.892 1.00 89.44 88 SER A N 1
ATOM 706 C CA . SER A 1 88 ? 16.438 -6.755 -27.905 1.00 89.44 88 SER A CA 1
ATOM 707 C C . SER A 1 88 ? 15.962 -6.142 -29.228 1.00 89.44 88 SER A C 1
ATOM 709 O O . SER A 1 88 ? 15.799 -6.876 -30.206 1.00 89.44 88 SER A O 1
ATOM 711 N N . GLN A 1 89 ? 15.751 -4.822 -29.311 1.00 91.38 89 GLN A N 1
ATOM 712 C CA . GLN A 1 89 ? 15.295 -4.209 -30.557 1.00 91.38 89 GLN A CA 1
ATOM 713 C C . GLN A 1 89 ? 16.399 -4.189 -31.621 1.00 91.38 89 GLN A C 1
ATOM 715 O O . GLN A 1 89 ? 17.549 -3.833 -31.341 1.00 91.38 89 GLN A O 1
ATOM 720 N N . PRO A 1 90 ? 16.065 -4.518 -32.881 1.00 90.88 90 PRO A N 1
ATOM 721 C CA . PRO A 1 90 ? 16.987 -4.315 -33.981 1.00 90.88 90 PRO A CA 1
ATOM 722 C C . PRO A 1 90 ? 17.161 -2.816 -34.233 1.00 90.88 90 PRO A C 1
ATOM 724 O O . PRO A 1 90 ? 16.199 -2.049 -34.212 1.00 90.88 90 PRO A O 1
ATOM 727 N N . PHE A 1 91 ? 18.384 -2.403 -34.552 1.00 91.25 91 PHE A N 1
ATOM 728 C CA . PHE A 1 91 ? 18.643 -1.056 -35.042 1.00 91.25 91 PHE A CA 1
ATOM 729 C C . PHE A 1 91 ? 19.663 -1.076 -36.176 1.00 91.25 91 PHE A C 1
ATOM 731 O O . PHE A 1 91 ? 20.508 -1.972 -36.287 1.00 91.25 91 PHE A O 1
ATOM 738 N N . THR A 1 92 ? 19.583 -0.057 -37.025 1.00 93.50 92 THR A N 1
ATOM 739 C CA . THR A 1 92 ? 20.525 0.175 -38.118 1.00 93.50 92 THR A CA 1
ATOM 740 C C . THR A 1 92 ? 21.200 1.525 -37.953 1.00 93.50 92 THR A C 1
ATOM 742 O O . THR A 1 92 ? 20.580 2.468 -37.466 1.00 93.50 92 THR A O 1
ATOM 745 N N . PHE A 1 93 ? 22.447 1.639 -38.395 1.00 91.44 93 PHE A N 1
ATOM 746 C CA . PHE A 1 93 ? 23.180 2.904 -38.425 1.00 91.44 93 PHE A CA 1
ATOM 747 C C . PHE A 1 93 ? 23.917 3.066 -39.755 1.00 91.44 93 PHE A C 1
ATOM 749 O O . PHE A 1 93 ? 24.211 2.085 -40.438 1.00 91.44 93 PHE A O 1
ATOM 756 N N . GLU A 1 94 ? 24.216 4.305 -40.134 1.00 96.62 94 GLU A N 1
ATOM 757 C CA . GLU A 1 94 ? 24.944 4.609 -41.366 1.00 96.62 94 GLU A CA 1
ATOM 758 C C . GLU A 1 94 ? 26.420 4.880 -41.080 1.00 96.62 94 GLU A C 1
ATOM 760 O O . GLU A 1 94 ? 26.768 5.629 -40.167 1.00 96.62 94 GLU A O 1
ATOM 765 N N . TRP A 1 95 ? 27.301 4.285 -41.879 1.00 93.88 95 TRP A N 1
ATOM 766 C CA . TRP A 1 95 ? 28.735 4.542 -41.821 1.00 93.88 95 TRP A CA 1
ATOM 767 C C . TRP A 1 95 ? 29.383 4.331 -43.190 1.00 93.88 95 TRP A C 1
ATOM 769 O O . TRP A 1 95 ? 29.119 3.333 -43.864 1.00 93.88 95 TRP A O 1
ATOM 779 N N . ASN A 1 96 ? 30.234 5.278 -43.605 1.00 95.12 96 ASN A N 1
ATOM 780 C CA . ASN A 1 96 ? 30.908 5.302 -44.912 1.00 95.12 96 ASN A CA 1
ATOM 781 C C . ASN A 1 96 ? 29.957 5.143 -46.115 1.00 95.12 96 ASN A C 1
ATOM 783 O O . ASN A 1 96 ? 30.290 4.476 -47.089 1.00 95.12 96 ASN A O 1
ATOM 787 N N . GLY A 1 97 ? 28.762 5.741 -46.050 1.00 96.25 97 GLY A N 1
ATOM 788 C CA . GLY A 1 97 ? 27.761 5.651 -47.122 1.00 96.25 97 GLY A CA 1
ATOM 789 C C . GLY A 1 97 ? 27.025 4.308 -47.198 1.00 96.25 97 GLY A C 1
ATOM 790 O O . GLY A 1 97 ? 26.296 4.073 -48.158 1.00 96.25 97 GLY A O 1
ATOM 791 N N . HIS A 1 98 ? 27.194 3.436 -46.200 1.00 95.19 98 HIS A N 1
ATOM 792 C CA . HIS A 1 98 ? 26.506 2.153 -46.097 1.00 95.19 98 HIS A CA 1
ATOM 793 C C . HIS A 1 98 ? 25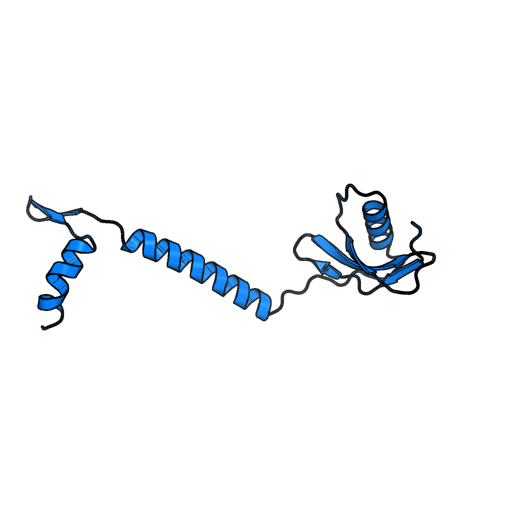.628 2.088 -44.845 1.00 95.19 98 HIS A C 1
ATOM 795 O O . HIS A 1 98 ? 26.004 2.598 -43.790 1.00 95.19 98 HIS A O 1
ATOM 801 N N . THR A 1 99 ? 24.486 1.408 -44.950 1.00 94.38 99 THR A N 1
ATOM 802 C CA . THR A 1 99 ? 23.618 1.077 -43.813 1.00 94.38 99 THR A CA 1
ATOM 803 C C . THR A 1 99 ? 24.028 -0.271 -43.225 1.00 94.38 99 THR A C 1
ATOM 805 O O . THR A 1 99 ? 24.060 -1.283 -43.925 1.00 94.38 99 THR A O 1
ATOM 808 N N . TRP A 1 100 ? 24.314 -0.290 -41.928 1.00 89.69 100 TRP A N 1
ATOM 809 C CA . TRP A 1 100 ? 24.744 -1.464 -41.175 1.00 89.69 100 TRP A CA 1
ATOM 810 C C . TRP A 1 100 ? 23.668 -1.874 -40.172 1.00 89.69 100 TRP A C 1
ATOM 812 O O . TRP A 1 100 ? 23.063 -1.019 -39.528 1.00 89.69 100 TRP A O 1
ATOM 822 N N . ASN A 1 101 ? 23.447 -3.181 -40.003 1.00 90.88 101 ASN A N 1
ATOM 823 C CA . ASN A 1 101 ? 22.633 -3.708 -38.907 1.00 90.88 101 ASN A CA 1
ATOM 824 C C . ASN A 1 101 ? 23.511 -3.839 -37.655 1.00 90.88 101 ASN A C 1
ATOM 826 O O . ASN A 1 101 ? 24.443 -4.645 -37.648 1.00 90.88 101 ASN A O 1
ATOM 830 N N . GLY A 1 102 ? 23.217 -3.044 -36.626 1.00 87.50 102 GLY A N 1
ATOM 831 C CA . GLY A 1 102 ? 23.907 -3.058 -35.333 1.00 87.50 102 GLY A CA 1
ATOM 832 C C . GLY A 1 102 ? 23.158 -3.818 -34.238 1.00 87.50 102 GLY A C 1
ATOM 833 O O . GLY A 1 102 ? 23.643 -3.880 -33.113 1.00 87.50 102 GLY A O 1
ATOM 834 N N . GLY A 1 103 ? 21.990 -4.379 -34.554 1.00 89.88 103 GLY A N 1
ATOM 835 C CA . GLY A 1 103 ? 21.131 -5.061 -33.597 1.00 89.88 103 GLY A CA 1
ATOM 836 C C . GLY A 1 103 ? 21.663 -6.419 -33.114 1.00 89.88 103 GLY A C 1
ATOM 837 O O . GLY A 1 103 ? 22.690 -6.911 -33.601 1.00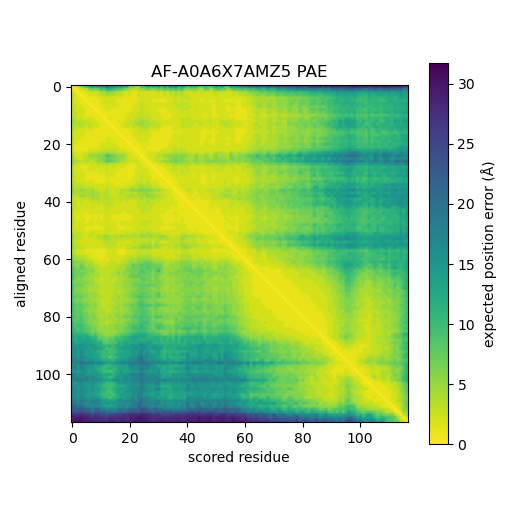 89.88 103 GLY A O 1
ATOM 838 N N . PRO A 1 104 ? 20.932 -7.059 -32.181 1.00 88.88 104 PRO A N 1
ATOM 839 C CA . PRO A 1 104 ? 21.335 -8.306 -31.525 1.00 88.88 104 PRO A CA 1
ATOM 840 C C . PRO A 1 104 ? 21.732 -9.426 -32.490 1.00 88.88 104 PRO A C 1
ATOM 842 O O . PRO A 1 104 ? 22.740 -10.087 -32.265 1.00 88.88 104 PRO A O 1
ATOM 845 N N . ASP A 1 105 ? 21.024 -9.586 -33.610 1.00 86.75 105 ASP A N 1
ATOM 846 C CA . ASP A 1 105 ? 21.326 -10.616 -34.612 1.00 86.75 105 ASP A CA 1
ATOM 847 C C . ASP A 1 105 ? 22.735 -10.478 -35.206 1.00 86.75 105 ASP A C 1
ATOM 849 O O . ASP A 1 105 ? 23.462 -11.462 -35.375 1.00 86.75 105 ASP A O 1
ATOM 853 N N . SER A 1 106 ? 23.149 -9.248 -35.525 1.00 87.88 106 SER A N 1
ATOM 854 C C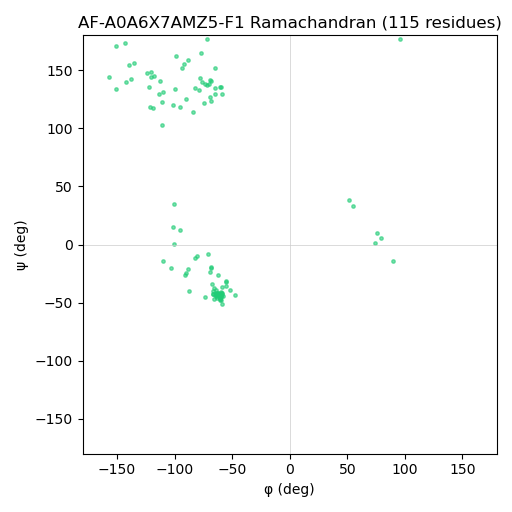A . SER A 1 106 ? 24.507 -8.981 -36.002 1.00 87.88 106 SER A CA 1
ATOM 855 C C . SER A 1 106 ? 25.530 -9.237 -34.904 1.00 87.88 106 SER A C 1
ATOM 857 O O . SER A 1 106 ? 26.560 -9.855 -35.177 1.00 87.88 106 SER A O 1
ATOM 859 N N . LEU A 1 107 ? 25.243 -8.806 -33.670 1.00 86.00 107 LEU A N 1
ATOM 860 C CA . LEU A 1 107 ? 26.113 -9.048 -32.521 1.00 86.00 107 LEU A CA 1
ATOM 861 C C . LEU A 1 107 ? 26.320 -10.549 -32.295 1.00 86.00 107 LEU A C 1
ATOM 863 O O . LEU A 1 107 ? 27.464 -10.988 -32.293 1.00 86.00 107 LEU A O 1
ATOM 867 N N . SER A 1 108 ? 25.255 -11.352 -32.226 1.00 88.19 108 SER A N 1
ATOM 868 C CA . SER A 1 108 ? 25.334 -12.806 -32.030 1.00 88.19 108 SER A CA 1
ATOM 869 C C . SER A 1 108 ? 26.141 -13.518 -33.116 1.00 88.19 108 SER A C 1
ATOM 871 O O . SER A 1 108 ? 26.871 -14.463 -32.821 1.00 88.19 108 SER A O 1
ATOM 873 N N . ARG A 1 109 ? 26.052 -13.062 -34.373 1.00 88.06 109 ARG A N 1
ATOM 874 C CA . ARG A 1 109 ? 26.854 -13.609 -35.482 1.00 88.06 109 ARG A CA 1
ATOM 875 C C . ARG A 1 109 ? 28.343 -13.299 -35.345 1.00 88.06 109 ARG A C 1
ATOM 877 O O . ARG A 1 109 ? 29.165 -14.099 -35.785 1.00 88.06 109 ARG A O 1
ATOM 884 N N . LEU A 1 110 ? 28.686 -12.139 -34.786 1.00 87.19 110 LEU A N 1
ATOM 885 C CA . LEU A 1 110 ? 30.066 -11.666 -34.662 1.00 87.19 110 LEU A CA 1
ATOM 886 C C . LEU A 1 110 ? 30.722 -12.083 -33.336 1.00 87.19 110 LEU A C 1
ATOM 888 O O . LEU A 1 110 ? 31.939 -12.255 -33.308 1.00 87.19 110 LEU A O 1
ATOM 892 N N . SER A 1 111 ? 29.948 -12.308 -32.268 1.00 86.50 111 SER A N 1
ATOM 893 C CA . SER A 1 111 ? 30.448 -12.675 -30.934 1.00 86.50 111 SER A CA 1
ATOM 894 C C . SER A 1 111 ? 31.492 -13.805 -30.924 1.00 86.50 111 SER A C 1
ATOM 896 O O . SER A 1 111 ? 32.500 -13.647 -30.237 1.00 86.50 111 SER A O 1
ATOM 898 N N . PRO A 1 112 ? 31.348 -14.914 -31.685 1.00 87.50 112 PRO A N 1
ATOM 899 C CA . PRO A 1 112 ? 32.334 -15.998 -31.661 1.00 87.50 112 PRO A CA 1
ATOM 900 C C . PRO A 1 112 ? 33.739 -15.590 -32.127 1.00 87.50 112 PRO A C 1
ATOM 902 O O . PRO A 1 112 ? 34.713 -16.216 -31.722 1.00 87.50 112 PRO A O 1
ATOM 905 N N . VAL A 1 113 ? 33.853 -14.563 -32.979 1.00 84.94 113 VAL A N 1
ATOM 906 C CA . VAL A 1 113 ? 35.138 -14.099 -33.532 1.00 84.94 113 VAL A CA 1
ATOM 907 C C . VAL A 1 113 ? 35.658 -12.828 -32.861 1.00 84.94 113 VAL A C 1
ATOM 909 O O . VAL A 1 113 ? 36.853 -12.564 -32.929 1.00 84.94 113 VAL A O 1
ATOM 912 N N . THR A 1 114 ? 34.799 -12.051 -32.193 1.00 75.75 114 THR A N 1
ATOM 913 C CA . THR A 1 114 ? 35.194 -10.823 -31.480 1.00 75.75 114 THR A CA 1
ATOM 914 C C . THR A 1 114 ? 35.593 -11.054 -30.022 1.00 75.75 114 THR A C 1
ATOM 916 O O . THR A 1 114 ? 36.359 -10.262 -29.487 1.00 75.75 114 THR A O 1
ATOM 919 N N . VAL A 1 115 ? 35.120 -12.129 -29.378 1.00 69.56 115 VAL A N 1
ATOM 920 C CA . VAL A 1 115 ? 35.459 -12.476 -27.977 1.00 69.56 115 VAL A CA 1
ATOM 921 C C . VAL A 1 115 ? 36.805 -13.218 -27.861 1.00 69.56 115 VAL A C 1
ATOM 923 O O . VAL A 1 115 ? 37.341 -13.372 -26.769 1.00 69.56 115 VAL A O 1
ATOM 926 N N . ALA A 1 116 ? 37.374 -13.667 -28.982 1.00 58.78 116 ALA A N 1
ATOM 927 C CA . ALA A 1 116 ? 38.613 -14.447 -29.034 1.00 58.78 116 ALA A CA 1
ATOM 928 C C . ALA A 1 116 ? 39.894 -13.612 -29.276 1.00 58.78 116 ALA A C 1
ATOM 930 O O . ALA A 1 116 ? 40.929 -14.198 -29.596 1.00 58.78 116 ALA A O 1
ATOM 931 N N . ALA A 1 117 ? 39.827 -12.279 -29.166 1.00 51.56 117 ALA A N 1
ATOM 932 C CA . ALA A 1 117 ? 40.934 -11.352 -29.434 1.00 51.56 117 ALA A CA 1
ATOM 933 C C . ALA A 1 117 ? 41.513 -10.726 -28.157 1.00 51.56 117 ALA A C 1
ATOM 935 O O . ALA A 1 117 ? 40.719 -10.404 -27.245 1.00 51.56 117 ALA A O 1
#